Protein AF-A0A2P2M3R4-F1 (afdb_monomer_lite)

Foldseek 3Di:
DDDDDDPPPPDDDDPPDVPDDPDDDDDDDAQAQDDDDQLCVVCVVPDDPVVSVVVVVVSVVSNVVSVPPPDPPPPPPDDPPDDDDDDDPPDPDDD

Radius of gyration: 26.35 Å; chains: 1; bounding box: 56×61×54 Å

Secondary structure (DSSP, 8-state):
-----------SS-----S------------PPPPP--HHHHHTTTS-HHHHHHHHHHHHHHHHHHHT-SS----------S-------------

InterPro domains:
  IPR038898 BRO1 domain-containing protein BROX [PTHR23032] (1-81)

pLDDT: mean 70.45, std 21.09, range [34.0, 97.69]

Sequence (95 aa):
MGCLVSTPNDSGGIRRRPASIGEVAVYVPGFRIPKPVDFSQSLGDHLPKNLVERLSALRTRIVVMAGHEAPTITRTRRKTQHGKKFHEHFLFDLQ

Organism: Rhizophora mucronata (NCBI:txid61149)

Structure (mmCIF, N/CA/C/O backbone):
data_AF-A0A2P2M3R4-F1
#
_entry.id   AF-A0A2P2M3R4-F1
#
loop_
_atom_site.group_PDB
_atom_site.id
_atom_site.type_symbol
_atom_site.label_atom_id
_atom_site.label_alt_id
_atom_site.label_comp_id
_atom_site.label_asym_id
_atom_site.label_entity_id
_atom_site.label_seq_id
_atom_site.pdbx_PDB_ins_code
_atom_site.Cartn_x
_atom_site.Cartn_y
_atom_site.Cartn_z
_atom_site.occupancy
_atom_site.B_iso_or_equiv
_atom_site.auth_seq_id
_atom_site.auth_comp_id
_atom_site.auth_asym_id
_atom_site.auth_atom_id
_atom_site.pdbx_PDB_model_num
ATOM 1 N N . MET A 1 1 ? 1.035 -37.967 -16.480 1.00 66.50 1 MET A N 1
ATOM 2 C CA . MET A 1 1 ? 1.925 -37.244 -15.544 1.00 66.50 1 MET A CA 1
ATOM 3 C C . MET A 1 1 ? 3.294 -37.902 -15.601 1.00 66.50 1 MET A C 1
ATOM 5 O O . MET A 1 1 ? 3.411 -39.054 -15.220 1.00 66.50 1 MET A O 1
ATOM 9 N N . GLY A 1 2 ? 4.273 -37.202 -16.167 1.00 44.00 2 GLY A N 1
ATOM 10 C CA . GLY A 1 2 ? 5.657 -37.636 -16.412 1.00 44.00 2 GLY A CA 1
ATOM 11 C C . GLY A 1 2 ? 6.276 -36.537 -17.279 1.00 44.00 2 GLY A C 1
ATOM 12 O O . GLY A 1 2 ? 5.827 -36.347 -18.399 1.00 44.00 2 GLY A O 1
ATOM 13 N N . CYS A 1 3 ? 6.984 -35.548 -16.735 1.00 57.47 3 CYS A N 1
ATOM 14 C CA . CYS A 1 3 ? 8.290 -35.590 -16.074 1.00 57.47 3 CYS A CA 1
ATOM 15 C C . CYS A 1 3 ? 9.409 -36.046 -17.034 1.00 57.47 3 CYS A C 1
ATOM 17 O O . CYS A 1 3 ? 9.552 -37.232 -17.305 1.00 57.47 3 CYS A O 1
ATOM 19 N N . LEU A 1 4 ? 10.192 -35.047 -17.477 1.00 52.94 4 LEU A N 1
ATOM 20 C CA . LEU A 1 4 ? 11.593 -35.107 -17.928 1.00 52.94 4 LEU A CA 1
ATOM 21 C C . LEU A 1 4 ? 11.910 -35.757 -19.284 1.00 52.94 4 LEU A C 1
ATOM 23 O O . LEU A 1 4 ? 12.589 -36.773 -19.320 1.00 52.94 4 LEU A O 1
ATOM 27 N N . VAL A 1 5 ? 11.604 -35.082 -20.399 1.00 54.72 5 VAL A N 1
ATOM 28 C CA . VAL A 1 5 ? 12.488 -35.137 -21.581 1.00 54.72 5 VAL A CA 1
ATOM 29 C C . VAL A 1 5 ? 12.479 -33.793 -22.305 1.00 54.72 5 VAL A C 1
ATOM 31 O O . VAL A 1 5 ? 11.609 -33.499 -23.117 1.00 54.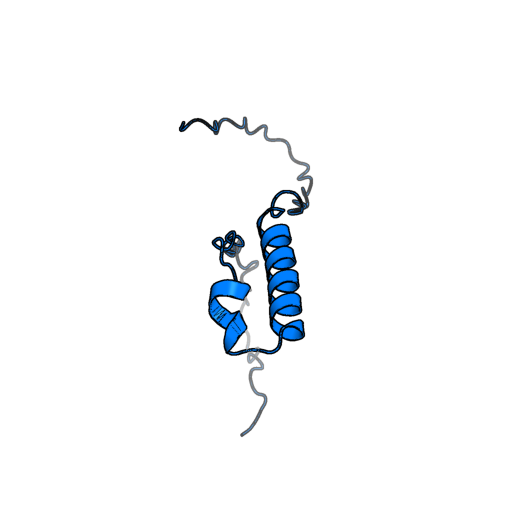72 5 VAL A O 1
ATOM 34 N N . SER A 1 6 ? 13.497 -32.983 -22.051 1.00 56.50 6 SER A N 1
ATOM 35 C CA . SER A 1 6 ? 13.990 -32.051 -23.063 1.00 56.50 6 SER A CA 1
ATOM 36 C C . SER A 1 6 ? 15.510 -32.026 -22.987 1.00 56.50 6 SER A C 1
ATOM 38 O O . SER A 1 6 ? 16.127 -31.005 -22.692 1.00 56.50 6 SER A O 1
ATOM 40 N N . THR A 1 7 ? 16.131 -33.185 -23.195 1.00 56.47 7 THR A N 1
ATOM 41 C CA . THR A 1 7 ? 17.517 -33.215 -23.652 1.00 56.47 7 THR A CA 1
ATOM 42 C C . THR A 1 7 ? 17.491 -32.888 -25.147 1.00 56.47 7 THR A C 1
ATOM 44 O O . THR A 1 7 ? 16.827 -33.587 -25.915 1.00 56.47 7 THR A O 1
ATOM 47 N N . PRO A 1 8 ? 18.144 -31.805 -25.601 1.00 52.06 8 PRO A N 1
ATOM 48 C CA . PRO A 1 8 ? 18.256 -31.547 -27.025 1.00 52.06 8 PRO A CA 1
ATOM 49 C C . PRO A 1 8 ? 19.222 -32.582 -27.596 1.00 52.06 8 PRO A C 1
ATOM 51 O O . PRO A 1 8 ? 20.415 -32.553 -27.286 1.00 52.06 8 PRO A O 1
ATOM 54 N N . ASN A 1 9 ? 18.688 -33.503 -28.398 1.00 47.06 9 ASN A N 1
ATOM 55 C CA . ASN A 1 9 ? 19.456 -34.526 -29.096 1.00 47.06 9 ASN A CA 1
ATOM 56 C C . ASN A 1 9 ? 20.639 -33.853 -29.821 1.00 47.06 9 ASN A C 1
ATOM 58 O O . ASN A 1 9 ? 20.453 -32.961 -30.654 1.00 47.06 9 ASN A O 1
ATOM 62 N N . ASP A 1 10 ? 21.864 -34.188 -29.420 1.00 53.59 10 ASP A N 1
ATOM 63 C CA . ASP A 1 10 ? 23.090 -33.681 -30.034 1.00 53.59 10 ASP A CA 1
ATOM 64 C C . ASP A 1 10 ? 23.496 -34.612 -31.166 1.00 53.59 10 ASP A C 1
ATOM 66 O O . ASP A 1 10 ? 24.389 -35.442 -31.037 1.00 53.59 10 ASP A O 1
ATOM 70 N N . SER A 1 11 ? 22.775 -34.503 -32.278 1.00 50.12 11 SER A N 1
ATOM 71 C CA . SER A 1 11 ? 23.150 -35.134 -33.535 1.00 50.12 11 SER A CA 1
ATOM 72 C C . SER A 1 11 ? 23.780 -34.084 -34.448 1.00 50.12 11 SER A C 1
ATOM 74 O O . SER A 1 11 ? 23.073 -33.305 -35.085 1.00 50.12 11 SER A O 1
ATOM 76 N N . GLY A 1 12 ? 25.115 -34.065 -34.449 1.00 52.72 12 GLY A N 1
ATOM 77 C CA . GLY A 1 12 ? 26.006 -33.648 -35.537 1.00 52.72 12 GLY A CA 1
ATOM 78 C C . GLY A 1 12 ? 25.558 -32.499 -36.445 1.00 52.72 12 GLY A C 1
ATOM 79 O O . GLY A 1 12 ? 24.853 -32.699 -37.427 1.00 52.72 12 GLY A O 1
ATOM 80 N N . GLY A 1 13 ? 26.093 -31.308 -36.190 1.00 54.28 13 GLY A N 1
ATOM 81 C CA . GLY A 1 13 ? 26.050 -30.164 -37.098 1.00 54.28 13 GLY A CA 1
ATOM 82 C C . GLY A 1 13 ? 26.607 -28.934 -36.396 1.00 54.28 13 GLY A C 1
ATOM 83 O O . GLY A 1 13 ? 26.442 -28.809 -35.187 1.00 54.28 13 GLY A O 1
ATOM 84 N N . ILE A 1 14 ? 27.301 -28.050 -37.121 1.00 54.41 14 ILE A N 1
ATOM 85 C CA . ILE A 1 14 ? 27.911 -26.811 -36.605 1.00 54.41 14 ILE A CA 1
ATOM 86 C C . ILE A 1 14 ? 26.857 -26.014 -35.821 1.00 54.41 14 ILE A C 1
ATOM 88 O O . ILE A 1 14 ? 26.058 -25.262 -36.380 1.00 54.41 14 ILE A O 1
ATOM 92 N N . ARG A 1 15 ? 26.831 -26.218 -34.499 1.00 56.41 15 ARG A N 1
ATOM 93 C CA . ARG A 1 15 ? 25.903 -25.574 -33.575 1.00 56.41 15 ARG A CA 1
ATOM 94 C C . ARG A 1 15 ? 26.316 -24.116 -33.455 1.00 56.41 15 ARG A C 1
ATOM 96 O O . ARG A 1 15 ? 27.080 -23.742 -32.568 1.00 56.41 15 ARG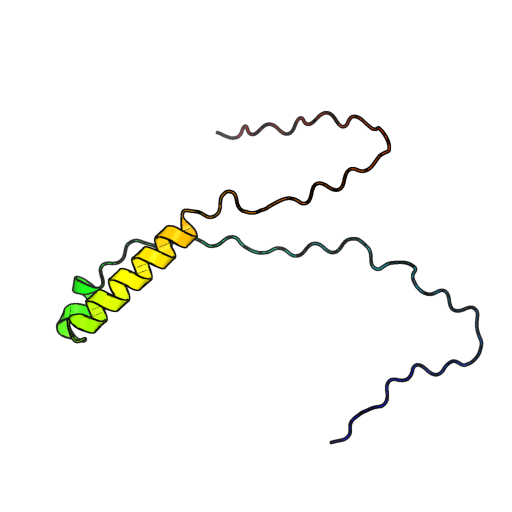 A O 1
ATOM 103 N N . ARG A 1 16 ? 25.780 -23.271 -34.337 1.00 64.69 16 ARG A N 1
ATOM 104 C CA . ARG A 1 16 ? 25.691 -21.832 -34.088 1.00 64.69 16 ARG A CA 1
ATOM 105 C C . ARG A 1 16 ? 24.758 -21.627 -32.898 1.00 64.69 16 ARG A C 1
ATOM 107 O O . ARG A 1 16 ? 23.562 -21.414 -33.066 1.00 64.69 16 ARG A O 1
ATOM 114 N N . ARG A 1 17 ? 25.296 -21.732 -31.679 1.00 64.81 17 ARG A N 1
ATOM 115 C CA . ARG A 1 17 ? 24.628 -21.166 -30.506 1.00 64.81 17 ARG A CA 1
ATOM 116 C C . ARG A 1 17 ? 24.464 -19.665 -30.768 1.00 64.81 17 ARG A C 1
ATOM 118 O O . ARG A 1 17 ? 25.464 -19.026 -31.102 1.00 64.81 17 ARG A O 1
ATOM 125 N N . PRO A 1 18 ? 23.263 -19.082 -30.629 1.00 63.09 18 PRO A N 1
ATOM 126 C CA . PRO A 1 18 ? 23.140 -17.633 -30.555 1.00 63.09 18 PRO A CA 1
ATOM 127 C C . PRO A 1 18 ? 23.992 -17.158 -29.372 1.00 63.09 18 PRO A C 1
ATOM 129 O O . PRO A 1 18 ? 23.778 -17.590 -28.241 1.00 63.09 18 PRO A O 1
ATOM 132 N N . ALA A 1 19 ? 25.018 -16.350 -29.644 1.00 67.62 19 ALA A N 1
ATOM 133 C CA . ALA A 1 19 ? 26.039 -15.973 -28.664 1.00 67.62 19 ALA A CA 1
ATOM 134 C C . ALA A 1 19 ? 25.525 -15.021 -27.565 1.00 67.62 19 ALA A C 1
ATOM 136 O O . ALA A 1 19 ? 26.217 -14.795 -26.577 1.00 67.62 19 ALA A O 1
ATOM 137 N N . SER A 1 20 ? 24.313 -14.488 -27.703 1.00 72.44 20 SER A N 1
ATOM 138 C CA . SER A 1 20 ? 23.634 -13.701 -26.678 1.00 72.44 20 SER A CA 1
ATOM 139 C C . SER A 1 20 ? 22.155 -13.546 -27.032 1.00 72.44 20 SER A C 1
ATOM 141 O O . SER A 1 20 ? 21.790 -13.409 -28.200 1.00 72.44 20 SER A O 1
ATOM 143 N N . ILE A 1 21 ? 21.294 -13.557 -26.018 1.00 72.75 21 ILE A N 1
ATOM 144 C CA . ILE A 1 21 ? 19.986 -12.905 -26.109 1.00 72.75 21 ILE A CA 1
ATOM 145 C C . ILE A 1 21 ? 20.310 -11.420 -25.918 1.00 72.75 21 ILE A C 1
ATOM 147 O O . ILE A 1 21 ? 21.028 -11.088 -24.974 1.00 72.75 21 ILE A O 1
ATOM 151 N N . GLY A 1 22 ? 19.905 -10.557 -26.852 1.00 81.06 22 GLY A N 1
ATOM 152 C CA . GLY A 1 22 ? 20.179 -9.115 -26.786 1.00 81.06 22 GLY A CA 1
ATOM 153 C C . GLY A 1 22 ? 19.683 -8.466 -25.486 1.00 81.06 22 GLY A C 1
ATOM 154 O O . GLY A 1 22 ? 19.081 -9.122 -24.638 1.00 81.06 22 GLY A O 1
ATOM 155 N N . GLU A 1 23 ? 19.939 -7.170 -25.305 1.00 82.31 23 GLU A N 1
ATOM 156 C CA . GLU A 1 23 ? 19.505 -6.451 -24.101 1.00 82.31 23 GLU A CA 1
ATOM 157 C C . GLU A 1 23 ? 17.990 -6.591 -23.879 1.00 82.31 23 GLU A C 1
ATOM 159 O O . GLU A 1 23 ? 17.182 -6.269 -24.749 1.00 82.31 23 GLU A O 1
ATOM 164 N N . VAL A 1 24 ? 17.611 -7.089 -22.699 1.00 84.75 24 VAL A N 1
ATOM 165 C CA . VAL A 1 24 ? 16.215 -7.231 -22.278 1.00 84.75 24 VAL A CA 1
ATOM 166 C C . VAL A 1 24 ? 15.921 -6.134 -21.265 1.00 84.75 24 VAL A C 1
ATOM 168 O O . VAL A 1 24 ? 16.485 -6.126 -20.171 1.00 84.75 24 VAL A O 1
ATOM 171 N N . ALA A 1 25 ? 15.029 -5.215 -21.621 1.00 83.81 25 ALA A N 1
ATOM 172 C CA . ALA A 1 25 ? 14.481 -4.240 -20.690 1.00 83.81 25 ALA A CA 1
ATOM 173 C C . ALA A 1 25 ? 13.105 -4.712 -20.209 1.00 83.81 25 ALA A C 1
ATOM 175 O O . ALA A 1 25 ? 12.264 -5.120 -21.008 1.00 83.81 25 ALA A O 1
ATOM 176 N N . VAL A 1 26 ? 12.872 -4.637 -18.899 1.00 85.12 26 VAL A N 1
ATOM 177 C CA . VAL A 1 26 ? 11.560 -4.889 -18.297 1.00 85.12 26 VAL A CA 1
ATOM 178 C C . VAL A 1 26 ? 11.014 -3.557 -17.814 1.00 85.12 26 VAL A C 1
ATOM 180 O O . VAL A 1 26 ? 11.654 -2.868 -17.020 1.00 85.12 26 VAL A O 1
ATOM 183 N N . TYR A 1 27 ? 9.832 -3.188 -18.299 1.00 85.12 27 TYR A N 1
ATOM 184 C CA . TYR A 1 27 ? 9.109 -2.052 -17.752 1.00 85.12 27 TYR A CA 1
ATOM 185 C C . TYR A 1 27 ? 8.509 -2.453 -16.407 1.00 85.12 27 TYR A C 1
ATOM 187 O O . TYR A 1 27 ? 7.634 -3.317 -16.344 1.00 85.12 27 TYR A O 1
ATOM 195 N N . VAL A 1 28 ? 8.986 -1.820 -15.339 1.00 81.19 28 VAL A N 1
ATOM 196 C CA . VAL A 1 28 ? 8.368 -1.898 -14.017 1.00 81.19 28 VAL A CA 1
ATOM 197 C C . VAL A 1 28 ? 7.634 -0.577 -13.801 1.00 81.19 28 VAL A C 1
ATOM 199 O O . VAL A 1 28 ? 8.289 0.455 -13.644 1.00 81.19 28 VAL A O 1
ATOM 202 N N . PRO A 1 29 ? 6.290 -0.565 -13.845 1.00 78.81 29 PRO A N 1
ATOM 203 C CA . PRO A 1 29 ? 5.533 0.625 -13.498 1.00 78.81 29 PRO A CA 1
ATOM 204 C C . PRO A 1 29 ? 5.883 1.055 -12.070 1.00 78.81 29 PRO A C 1
ATOM 206 O O . PRO A 1 29 ? 5.906 0.224 -11.163 1.00 78.81 29 PRO A O 1
ATOM 209 N N . GLY A 1 30 ? 6.135 2.348 -11.872 1.00 78.44 30 GLY A N 1
ATOM 210 C CA . GLY A 1 30 ? 6.413 2.895 -10.545 1.00 78.44 30 GLY A CA 1
ATOM 211 C C . GLY A 1 30 ? 5.227 2.740 -9.590 1.00 78.44 30 GLY A C 1
ATOM 212 O O . GLY A 1 30 ? 4.065 2.654 -10.010 1.00 78.44 30 GLY A O 1
ATOM 213 N N . PHE A 1 31 ? 5.516 2.726 -8.290 1.00 80.62 31 PHE A N 1
ATOM 214 C CA . PHE A 1 31 ? 4.485 2.618 -7.267 1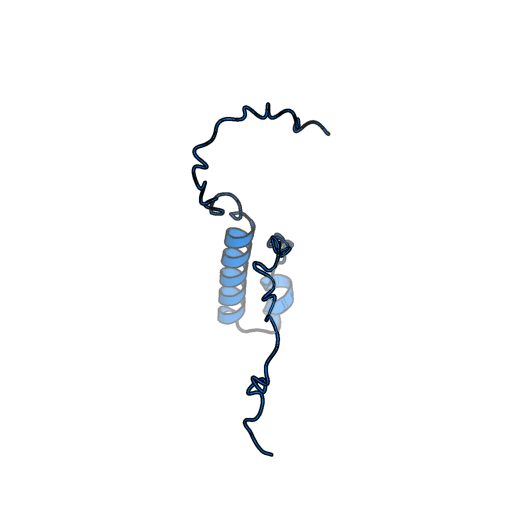.00 80.62 31 PHE A CA 1
ATOM 215 C C . PHE A 1 31 ? 3.704 3.939 -7.157 1.00 80.62 31 PHE A C 1
ATOM 217 O O . PHE A 1 31 ? 4.249 4.983 -6.809 1.00 80.62 31 PHE A O 1
ATOM 224 N N . ARG A 1 32 ? 2.410 3.922 -7.501 1.00 85.44 32 ARG A N 1
ATOM 225 C CA . ARG A 1 32 ? 1.563 5.128 -7.477 1.00 85.44 32 ARG A CA 1
ATOM 226 C C . ARG A 1 32 ? 1.218 5.513 -6.040 1.00 85.44 32 ARG A C 1
ATOM 228 O O . ARG A 1 32 ? 0.853 4.651 -5.244 1.00 85.44 32 ARG A O 1
ATOM 235 N N . ILE A 1 33 ? 1.230 6.811 -5.740 1.00 89.25 33 ILE A N 1
ATOM 236 C CA . ILE A 1 33 ? 0.801 7.331 -4.436 1.00 89.25 33 ILE A CA 1
ATOM 237 C C . ILE A 1 33 ? -0.708 7.077 -4.252 1.00 89.25 33 ILE A C 1
ATOM 239 O O . ILE A 1 33 ? -1.508 7.548 -5.069 1.00 89.25 33 ILE A O 1
ATOM 243 N N . PRO A 1 34 ? -1.129 6.339 -3.203 1.00 90.06 34 PRO A N 1
ATOM 244 C CA . PRO A 1 34 ? -2.542 6.090 -2.940 1.00 90.06 34 PRO A CA 1
ATOM 245 C C . PRO A 1 34 ? -3.311 7.377 -2.630 1.00 90.06 34 PRO A C 1
ATOM 247 O O . PRO A 1 34 ? -2.806 8.273 -1.951 1.00 90.06 34 PRO A O 1
ATOM 250 N N . LYS A 1 35 ? -4.576 7.440 -3.058 1.00 91.69 35 LYS A N 1
ATOM 251 C CA . LYS A 1 35 ? -5.463 8.571 -2.755 1.00 91.69 35 LYS A CA 1
ATOM 252 C C . LYS A 1 35 ? -5.708 8.726 -1.243 1.00 91.69 35 LYS A C 1
ATOM 254 O O . LYS A 1 35 ? -5.664 7.737 -0.499 1.00 91.69 35 LYS A O 1
ATOM 259 N N . PRO A 1 36 ? -5.990 9.956 -0.774 1.00 89.25 36 PRO A N 1
ATOM 260 C CA . PRO A 1 36 ? -6.456 10.183 0.585 1.00 89.25 36 PRO A CA 1
ATOM 261 C C . PRO A 1 36 ? -7.777 9.454 0.846 1.00 89.25 36 PRO A C 1
ATOM 263 O O . PRO A 1 36 ? -8.731 9.618 0.093 1.00 89.25 36 PRO A O 1
ATOM 266 N N . VAL A 1 37 ? -7.804 8.635 1.900 1.00 92.19 37 VAL A N 1
ATOM 267 C CA . VAL A 1 37 ? -8.987 7.909 2.385 1.00 92.19 37 VAL A CA 1
ATOM 268 C C . VAL A 1 37 ? -8.962 7.920 3.909 1.00 92.19 37 VAL A C 1
ATOM 270 O O . VAL A 1 37 ? -7.924 7.616 4.510 1.00 92.19 37 VAL A O 1
ATOM 273 N N . ASP A 1 38 ? -10.098 8.255 4.515 1.00 92.75 38 ASP A N 1
ATOM 274 C CA . ASP A 1 38 ? -10.317 8.150 5.953 1.00 92.75 38 ASP A CA 1
ATOM 275 C C . ASP A 1 38 ? -11.096 6.866 6.276 1.00 92.75 38 ASP A C 1
ATOM 277 O O . ASP A 1 38 ? -12.275 6.708 5.939 1.00 92.75 38 ASP A O 1
ATOM 281 N N . PHE A 1 39 ? -10.418 5.913 6.916 1.00 93.38 39 PHE A N 1
ATOM 282 C CA . PHE A 1 39 ? -11.028 4.643 7.303 1.00 93.38 39 PHE A CA 1
ATOM 283 C C . PHE A 1 39 ? -11.951 4.766 8.508 1.00 93.38 39 PHE A C 1
ATOM 285 O O . PHE A 1 39 ? -12.816 3.911 8.670 1.00 93.38 39 PHE A O 1
ATOM 292 N N . SER A 1 40 ? -11.812 5.808 9.327 1.00 92.62 40 SER A N 1
ATOM 293 C CA . SER A 1 40 ? -12.735 6.028 10.439 1.00 92.62 40 SER A CA 1
ATOM 294 C C . SER A 1 40 ? -14.133 6.358 9.918 1.00 92.62 40 SER A C 1
ATOM 296 O O . SER A 1 40 ? -15.102 5.747 10.353 1.00 92.62 40 SER A O 1
ATOM 298 N N . GLN A 1 41 ? -14.223 7.207 8.891 1.00 94.00 41 GLN A N 1
ATOM 299 C CA . GLN A 1 41 ? -15.483 7.534 8.227 1.00 94.00 41 GLN A CA 1
ATOM 300 C C . GLN A 1 41 ? -16.064 6.340 7.455 1.00 94.00 41 GLN A C 1
ATOM 302 O O . GLN A 1 41 ? -17.271 6.132 7.447 1.00 94.00 41 GLN A O 1
ATOM 307 N N . SER A 1 42 ? -15.207 5.565 6.786 1.00 92.56 42 SER A N 1
ATOM 308 C CA . SER A 1 42 ? -15.655 4.508 5.868 1.00 92.56 42 SER A CA 1
ATOM 309 C C . SER A 1 42 ? -15.980 3.181 6.569 1.00 92.56 42 SER A C 1
ATOM 311 O O . SER A 1 42 ? -16.779 2.398 6.066 1.00 92.56 42 SER A O 1
ATOM 313 N N . LEU A 1 43 ? -15.302 2.882 7.682 1.00 94.31 43 LEU A N 1
ATOM 314 C CA . LEU A 1 43 ? -15.311 1.564 8.331 1.00 94.31 43 LEU A CA 1
ATOM 315 C C . LEU A 1 43 ? -15.543 1.627 9.849 1.00 94.31 43 LEU A C 1
ATOM 317 O O . LEU A 1 43 ? -15.615 0.572 10.480 1.00 94.31 43 LEU A O 1
ATOM 321 N N . GLY A 1 44 ? -15.647 2.821 10.443 1.00 90.88 44 GLY A N 1
ATOM 322 C CA . GLY A 1 44 ? -15.713 3.012 11.897 1.00 90.88 44 GLY A CA 1
ATOM 323 C C . GLY A 1 44 ? -16.883 2.308 12.583 1.00 90.88 44 GLY A C 1
ATOM 324 O O . GLY A 1 44 ? -16.715 1.820 13.698 1.00 90.88 44 GLY A O 1
ATOM 325 N N . ASP A 1 45 ? -18.020 2.186 11.897 1.00 94.12 45 ASP A N 1
ATOM 326 C CA . ASP A 1 45 ? -19.229 1.546 12.436 1.00 94.12 45 ASP A CA 1
ATOM 327 C C . ASP A 1 45 ? -19.294 0.038 12.149 1.00 94.12 45 ASP A C 1
ATOM 329 O O . ASP A 1 45 ? -20.108 -0.685 12.723 1.00 94.12 45 ASP A O 1
ATOM 333 N N . HIS A 1 46 ? -18.435 -0.457 11.254 1.00 95.50 46 HIS A N 1
ATOM 334 C CA . HIS A 1 46 ? -18.453 -1.846 10.788 1.00 95.50 46 HIS A CA 1
ATOM 335 C C . HIS A 1 46 ? -17.318 -2.688 11.367 1.00 95.50 46 HIS A C 1
ATOM 337 O O . HIS A 1 46 ? -17.407 -3.915 11.378 1.00 95.50 46 HIS A O 1
ATOM 343 N N . LEU A 1 47 ? -16.242 -2.047 11.826 1.00 95.50 47 LEU A N 1
ATOM 344 C CA . LEU A 1 47 ? -15.043 -2.712 12.317 1.00 95.50 47 LEU A CA 1
ATOM 345 C C . LEU A 1 47 ? -14.684 -2.230 13.725 1.00 95.50 47 LEU A C 1
ATOM 347 O O . LEU A 1 47 ? -14.897 -1.067 14.067 1.00 95.50 47 LEU A O 1
ATOM 351 N N . PRO A 1 48 ? -14.072 -3.095 14.550 1.00 96.81 48 PRO A N 1
ATOM 352 C CA . PRO A 1 48 ? -13.573 -2.673 15.846 1.00 96.81 48 PRO A CA 1
ATOM 353 C C . PRO A 1 48 ? -12.484 -1.604 15.677 1.00 96.81 48 PRO A C 1
ATOM 355 O O . PRO A 1 48 ? -11.652 -1.665 14.767 1.00 96.81 48 PRO A O 1
ATOM 358 N N . LYS A 1 49 ? -12.461 -0.637 16.601 1.00 95.62 49 LYS A N 1
ATOM 359 C CA . LYS A 1 49 ? -11.562 0.532 16.559 1.00 95.62 49 LYS A CA 1
ATOM 360 C C . LYS A 1 49 ? -10.089 0.153 16.375 1.00 95.62 49 LYS A C 1
ATOM 362 O O . LYS A 1 49 ? -9.393 0.749 15.560 1.00 95.62 49 LYS A O 1
ATOM 367 N N . ASN A 1 50 ? -9.641 -0.904 17.055 1.00 97.06 50 ASN A N 1
ATOM 368 C CA . ASN A 1 50 ? -8.263 -1.397 16.969 1.00 97.06 50 ASN A CA 1
ATOM 369 C C . ASN A 1 50 ? -7.855 -1.825 15.544 1.00 97.06 50 ASN A C 1
ATOM 371 O O . ASN A 1 50 ? -6.690 -1.704 15.168 1.00 97.06 50 ASN A O 1
ATOM 375 N N . LEU A 1 51 ? -8.793 -2.335 14.745 1.00 97.31 51 LEU A N 1
ATOM 376 C CA . LEU A 1 51 ? -8.550 -2.763 13.376 1.00 97.31 51 LEU A CA 1
ATOM 377 C C . LEU A 1 51 ? -8.508 -1.551 12.448 1.00 97.31 51 LEU A C 1
ATOM 379 O O . LEU A 1 51 ? -7.606 -1.462 11.620 1.00 97.31 51 LEU A O 1
ATOM 383 N N . VAL A 1 52 ? -9.418 -0.592 12.636 1.00 97.38 52 VAL A N 1
ATOM 384 C CA . VAL A 1 52 ? -9.426 0.681 11.895 1.00 97.38 52 VAL A CA 1
ATOM 385 C C . VAL A 1 52 ? -8.127 1.460 12.123 1.00 97.38 52 VAL A C 1
ATOM 387 O O . VAL A 1 52 ? -7.534 1.968 11.170 1.00 97.38 52 VAL A O 1
ATOM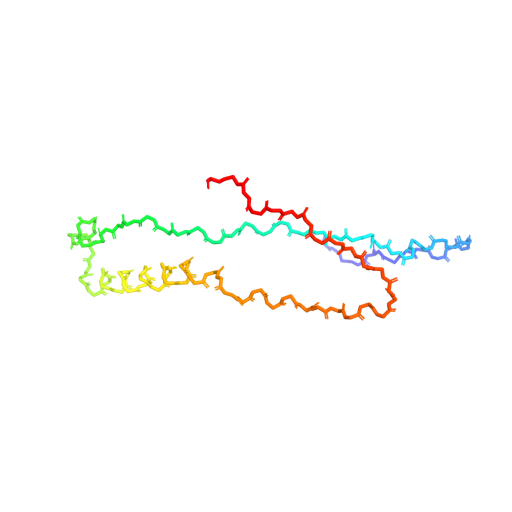 390 N N . GLU A 1 53 ? -7.620 1.487 13.356 1.00 96.88 53 GLU A N 1
ATOM 391 C CA . GLU A 1 53 ? -6.324 2.087 13.695 1.00 96.88 53 GLU A CA 1
ATOM 392 C C . GLU A 1 53 ? -5.160 1.368 13.001 1.00 96.88 53 GLU A C 1
ATOM 394 O O . GLU A 1 53 ? -4.305 2.008 12.386 1.00 96.88 53 GLU A O 1
ATOM 399 N N . ARG A 1 54 ? -5.139 0.029 13.035 1.00 97.69 54 ARG A N 1
ATOM 400 C CA . ARG A 1 54 ? -4.101 -0.772 12.364 1.00 97.69 54 ARG A CA 1
ATOM 401 C C . ARG A 1 54 ? -4.118 -0.586 10.848 1.00 97.69 54 ARG A C 1
ATOM 403 O O . ARG A 1 54 ? -3.052 -0.467 10.246 1.00 97.69 54 ARG A O 1
ATOM 410 N N . LEU A 1 55 ? -5.301 -0.530 10.236 1.00 96.75 55 LEU A N 1
ATOM 411 C CA . LEU A 1 55 ? -5.468 -0.264 8.805 1.00 96.75 55 LEU A CA 1
ATOM 412 C C . LEU A 1 55 ? -5.002 1.148 8.443 1.00 96.75 55 LEU A C 1
ATOM 414 O O . LEU A 1 55 ? -4.282 1.326 7.460 1.00 96.75 55 LEU A O 1
ATOM 418 N N . SER A 1 56 ? -5.336 2.137 9.270 1.00 95.81 56 SER A N 1
ATOM 419 C CA . SER A 1 56 ? -4.863 3.516 9.112 1.00 95.81 56 SER A CA 1
ATOM 420 C C . SER A 1 56 ? 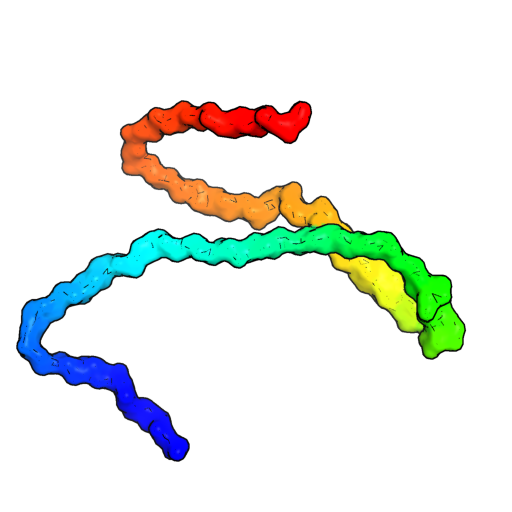-3.338 3.594 9.183 1.00 95.81 56 SER A C 1
ATOM 422 O O . SER A 1 56 ? -2.705 4.158 8.291 1.00 95.81 56 SER A O 1
ATOM 424 N N . ALA A 1 57 ? -2.728 2.942 10.176 1.00 96.25 57 ALA A N 1
ATOM 425 C CA . ALA A 1 57 ? -1.277 2.873 10.309 1.00 96.25 57 ALA A CA 1
ATOM 426 C C . ALA A 1 57 ? -0.612 2.176 9.109 1.00 96.25 57 ALA A C 1
ATOM 428 O O . ALA A 1 57 ? 0.421 2.639 8.618 1.00 96.25 57 ALA A O 1
ATOM 429 N N . LEU A 1 58 ? -1.202 1.085 8.610 1.00 95.69 58 LEU A N 1
ATOM 430 C CA . LEU A 1 58 ? -0.717 0.382 7.423 1.00 95.69 58 LEU A CA 1
ATOM 431 C C . LEU A 1 58 ? -0.767 1.278 6.180 1.00 95.69 58 LEU A C 1
ATOM 433 O O . LEU A 1 58 ? 0.222 1.366 5.454 1.00 95.69 58 LEU A O 1
ATOM 437 N N . ARG A 1 59 ? -1.877 1.992 5.960 1.00 93.38 59 ARG A N 1
ATOM 438 C CA . ARG A 1 59 ? -2.004 2.949 4.853 1.00 93.38 59 ARG A CA 1
ATOM 439 C C . ARG A 1 59 ? -0.928 4.020 4.922 1.00 93.38 59 ARG A C 1
ATOM 441 O O . ARG A 1 59 ? -0.299 4.285 3.903 1.00 93.38 59 ARG A O 1
ATOM 448 N N . THR A 1 60 ? -0.688 4.610 6.092 1.00 94.25 60 THR A N 1
ATOM 449 C CA . THR A 1 60 ? 0.362 5.624 6.252 1.00 94.25 60 THR A CA 1
ATOM 450 C C . THR A 1 60 ? 1.721 5.085 5.811 1.00 94.25 60 THR A C 1
ATOM 452 O O . THR A 1 60 ? 2.427 5.759 5.068 1.00 94.25 60 THR A O 1
ATOM 455 N N . ARG A 1 61 ? 2.063 3.841 6.169 1.00 93.00 61 ARG A N 1
ATOM 456 C CA . ARG A 1 61 ? 3.316 3.204 5.723 1.00 93.00 61 ARG A CA 1
ATOM 457 C C . ARG A 1 61 ? 3.377 3.047 4.205 1.00 93.00 61 ARG A C 1
ATOM 459 O O . ARG A 1 61 ? 4.402 3.361 3.616 1.00 93.00 61 ARG A O 1
ATOM 466 N N . ILE A 1 62 ? 2.285 2.619 3.572 1.00 91.62 62 ILE A N 1
ATOM 467 C CA . ILE A 1 62 ? 2.212 2.483 2.109 1.00 91.62 62 ILE A CA 1
ATOM 468 C C . ILE A 1 62 ? 2.363 3.847 1.425 1.00 91.62 62 ILE A C 1
ATOM 470 O O . ILE A 1 62 ? 3.084 3.952 0.441 1.00 91.62 62 ILE A O 1
ATOM 474 N N . VAL A 1 63 ? 1.720 4.898 1.944 1.00 91.31 63 VAL A N 1
ATOM 475 C CA . VAL A 1 63 ? 1.844 6.261 1.399 1.00 91.31 63 VAL A CA 1
ATOM 476 C C . VAL A 1 63 ? 3.276 6.773 1.535 1.00 91.31 63 VAL A C 1
ATOM 478 O O . VAL A 1 63 ? 3.798 7.346 0.586 1.00 91.31 63 VAL A O 1
ATOM 481 N N . VAL A 1 64 ? 3.931 6.529 2.673 1.00 89.62 64 VAL A N 1
ATOM 482 C CA . VAL A 1 64 ? 5.346 6.877 2.874 1.00 89.62 64 VAL A CA 1
ATOM 483 C C . VAL A 1 64 ? 6.240 6.117 1.894 1.00 89.62 64 VAL A C 1
ATOM 485 O O . VAL A 1 64 ? 7.084 6.733 1.251 1.00 89.62 64 VAL A O 1
ATOM 488 N N . MET A 1 65 ? 6.026 4.808 1.724 1.00 86.12 65 MET A N 1
ATOM 489 C CA . MET A 1 65 ? 6.757 4.011 0.735 1.00 86.12 65 MET A CA 1
ATOM 490 C C . MET A 1 65 ? 6.544 4.541 -0.688 1.00 86.12 65 MET A C 1
ATOM 492 O O . MET A 1 65 ? 7.509 4.700 -1.424 1.00 86.12 65 MET A O 1
ATOM 496 N N . ALA A 1 66 ? 5.307 4.885 -1.051 1.00 86.06 66 ALA A N 1
ATOM 497 C CA . ALA A 1 66 ? 4.978 5.440 -2.361 1.00 86.06 66 ALA A CA 1
ATOM 498 C C . ALA A 1 66 ? 5.548 6.842 -2.598 1.00 86.06 66 ALA A C 1
ATOM 500 O O . ALA A 1 66 ? 5.882 7.189 -3.725 1.00 86.06 66 ALA A O 1
ATOM 501 N N . GLY A 1 67 ? 5.644 7.658 -1.547 1.00 80.56 67 GLY A N 1
ATOM 502 C CA . GLY A 1 67 ? 6.203 9.006 -1.615 1.00 80.56 67 GLY A CA 1
ATOM 503 C C . GLY A 1 67 ? 7.734 9.042 -1.660 1.00 80.56 67 GLY A C 1
ATOM 504 O O . GLY A 1 67 ? 8.293 10.057 -2.059 1.00 80.56 67 GLY A O 1
ATOM 505 N N . HIS A 1 68 ? 8.414 7.957 -1.271 1.00 69.88 68 HIS A N 1
ATOM 506 C CA . HIS A 1 68 ? 9.877 7.883 -1.162 1.00 69.88 68 HIS A CA 1
ATOM 507 C C . HIS A 1 68 ? 10.550 7.094 -2.313 1.00 69.88 68 HIS A C 1
ATOM 509 O O . HIS A 1 68 ? 11.735 6.771 -2.242 1.00 69.88 68 HIS A O 1
ATOM 515 N N . GLU A 1 69 ? 9.843 6.805 -3.410 1.00 60.25 69 GLU A N 1
ATOM 516 C CA . GLU A 1 69 ? 10.368 6.144 -4.630 1.00 60.25 69 GLU A CA 1
ATOM 517 C C . GLU A 1 69 ? 11.354 7.021 -5.453 1.00 60.25 69 GLU A C 1
ATOM 519 O O . GLU A 1 69 ? 11.372 7.005 -6.681 1.00 60.25 69 GLU A O 1
ATOM 524 N N . ALA A 1 70 ? 12.214 7.798 -4.794 1.00 55.59 70 ALA A N 1
ATOM 525 C CA . ALA A 1 70 ? 13.315 8.538 -5.408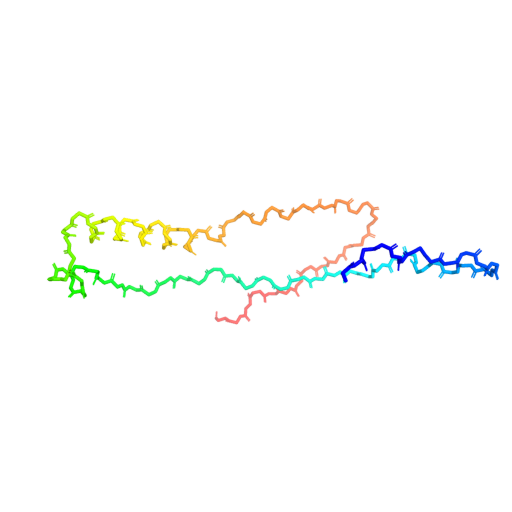 1.00 55.59 70 ALA A CA 1
ATOM 526 C C . ALA A 1 70 ? 14.420 8.751 -4.358 1.00 55.59 70 ALA A C 1
ATOM 528 O O . ALA A 1 70 ? 14.479 9.829 -3.767 1.00 55.59 70 ALA A O 1
ATOM 529 N N . PRO A 1 71 ? 15.254 7.737 -4.021 1.00 50.28 71 PRO A N 1
ATOM 530 C CA . PRO A 1 71 ? 16.540 7.609 -4.722 1.00 50.28 71 PRO A CA 1
ATOM 531 C C . PRO A 1 71 ? 17.216 6.213 -4.614 1.00 50.28 71 PRO A C 1
ATOM 533 O O . PRO A 1 71 ? 18.439 6.128 -4.557 1.00 50.28 71 PRO A O 1
ATOM 536 N N . THR A 1 72 ? 16.481 5.100 -4.542 1.00 50.97 72 THR A N 1
ATOM 537 C CA . THR A 1 72 ? 17.085 3.750 -4.386 1.00 50.97 72 THR A CA 1
ATOM 538 C C . THR A 1 72 ? 17.138 2.927 -5.670 1.00 50.97 72 THR A C 1
ATOM 540 O O . THR A 1 72 ? 17.358 1.720 -5.629 1.00 50.97 72 THR A O 1
ATOM 543 N N . ILE A 1 73 ? 17.057 3.570 -6.836 1.00 55.44 73 ILE A N 1
ATOM 544 C CA . ILE A 1 73 ? 17.641 2.992 -8.049 1.00 55.44 73 ILE A CA 1
ATOM 545 C C . ILE A 1 73 ? 19.136 3.302 -7.991 1.00 55.44 73 ILE A C 1
ATOM 547 O O . ILE A 1 73 ? 19.629 4.260 -8.588 1.00 55.44 73 ILE A O 1
ATOM 551 N N . THR A 1 74 ? 19.885 2.490 -7.246 1.00 49.81 74 THR A N 1
ATOM 552 C CA . THR A 1 74 ? 21.332 2.402 -7.418 1.00 49.81 74 THR A CA 1
ATOM 553 C C . THR A 1 74 ? 21.584 1.869 -8.827 1.00 49.81 74 THR A C 1
ATOM 555 O O . THR A 1 74 ? 21.711 0.671 -9.060 1.00 49.81 74 THR A O 1
ATOM 558 N N . ARG A 1 75 ? 21.642 2.776 -9.814 1.00 52.53 75 ARG A N 1
ATOM 559 C CA . ARG A 1 75 ? 22.243 2.485 -11.117 1.00 52.53 75 ARG A CA 1
ATOM 560 C C . ARG A 1 75 ? 23.640 1.958 -10.815 1.00 52.53 75 ARG A C 1
ATOM 562 O O . ARG A 1 75 ? 24.535 2.733 -10.482 1.00 52.53 75 ARG A O 1
ATOM 569 N N . THR A 1 76 ? 23.859 0.651 -10.926 1.00 49.28 76 THR A N 1
ATOM 570 C CA . THR A 1 76 ? 25.212 0.104 -11.002 1.00 49.28 76 THR A CA 1
ATOM 571 C C . THR A 1 76 ? 25.823 0.627 -12.297 1.00 49.28 76 THR A C 1
ATOM 573 O O . THR A 1 76 ? 25.681 0.025 -13.360 1.00 49.28 76 THR A O 1
ATOM 576 N N . ARG A 1 77 ? 26.454 1.803 -12.219 1.00 47.59 77 ARG A N 1
ATOM 577 C CA . ARG A 1 77 ? 27.232 2.424 -13.287 1.00 47.59 77 ARG A CA 1
ATOM 578 C C . ARG A 1 77 ? 28.435 1.524 -13.548 1.00 47.59 77 ARG A C 1
ATOM 580 O O . ARG A 1 77 ? 29.491 1.688 -12.940 1.00 47.59 77 ARG A O 1
ATOM 587 N N . ARG A 1 78 ? 28.278 0.542 -14.437 1.00 57.69 78 ARG A N 1
ATOM 588 C CA . ARG A 1 78 ? 29.419 -0.193 -14.984 1.00 57.69 78 ARG A CA 1
ATOM 589 C C . ARG A 1 78 ? 30.267 0.819 -15.751 1.00 57.69 78 ARG A C 1
ATOM 591 O O . ARG A 1 78 ? 29.799 1.429 -16.709 1.00 57.69 78 ARG A O 1
ATOM 598 N N . LYS A 1 79 ? 31.499 1.044 -15.291 1.00 46.75 79 LYS A N 1
ATOM 599 C CA . LYS A 1 79 ? 32.494 1.828 -16.024 1.00 46.75 79 LYS A CA 1
ATOM 600 C C . LYS A 1 79 ? 32.862 1.041 -17.281 1.00 46.75 79 LYS A C 1
ATOM 602 O O . LYS A 1 79 ? 33.663 0.116 -17.209 1.00 46.75 79 LYS A O 1
ATOM 607 N N . THR A 1 80 ? 32.298 1.397 -18.428 1.00 49.09 80 THR A N 1
ATOM 608 C CA . THR A 1 80 ? 32.886 1.013 -19.711 1.00 49.09 80 THR A CA 1
ATOM 609 C C . THR A 1 80 ? 34.129 1.877 -19.906 1.00 49.09 80 THR A C 1
ATOM 611 O O . THR A 1 80 ? 34.038 3.051 -20.268 1.00 49.09 80 THR A O 1
ATOM 614 N N . GLN A 1 81 ? 35.309 1.326 -19.610 1.00 57.25 81 GLN A N 1
ATOM 615 C CA . GLN A 1 81 ? 36.551 1.841 -20.182 1.00 57.25 81 GLN A CA 1
ATOM 616 C C . GLN A 1 81 ? 36.468 1.624 -21.692 1.00 57.25 81 GLN A C 1
ATOM 618 O O . GLN A 1 81 ? 36.747 0.532 -22.165 1.00 57.25 81 GLN A O 1
ATOM 623 N N . HIS A 1 82 ? 36.003 2.637 -22.415 1.00 41.16 82 HIS A N 1
ATOM 624 C CA . HIS A 1 82 ? 36.413 3.009 -23.768 1.00 41.16 82 HIS A CA 1
ATOM 625 C C . HIS A 1 82 ? 35.708 4.329 -24.083 1.00 41.16 82 HIS A C 1
ATOM 627 O O . HIS A 1 82 ? 34.484 4.433 -24.026 1.00 41.16 82 HIS A O 1
ATOM 633 N N . GLY A 1 83 ? 36.505 5.372 -24.304 1.00 50.38 83 GLY A N 1
ATOM 634 C CA . GLY A 1 83 ? 36.022 6.737 -24.422 1.00 50.38 83 GLY A CA 1
ATOM 635 C C . GLY A 1 83 ? 35.120 6.930 -25.632 1.00 50.38 83 GLY A C 1
ATOM 636 O O . GLY A 1 83 ? 35.562 6.738 -26.757 1.00 50.38 83 GLY A O 1
ATOM 637 N N . LYS A 1 84 ? 33.894 7.397 -25.386 1.00 37.94 84 LYS A N 1
ATOM 638 C CA . LYS A 1 84 ? 33.143 8.280 -26.284 1.00 37.94 84 LYS A CA 1
ATOM 639 C C . LYS A 1 84 ? 32.350 9.248 -25.411 1.00 37.94 84 LYS A C 1
ATOM 641 O O . LYS A 1 84 ? 31.525 8.831 -24.603 1.00 37.94 84 LYS A O 1
ATOM 646 N N . LYS A 1 85 ? 32.666 10.540 -25.522 1.00 46.75 85 LYS A N 1
ATOM 647 C CA . LYS A 1 85 ? 31.877 11.621 -24.929 1.00 46.75 85 LYS A CA 1
ATOM 648 C C . LYS A 1 85 ? 30.544 11.651 -25.672 1.00 46.75 85 LYS A C 1
ATOM 650 O O . LYS A 1 85 ? 30.514 12.070 -26.823 1.00 46.75 85 LYS A O 1
ATOM 655 N N . PHE A 1 86 ? 29.474 11.200 -25.033 1.00 35.47 86 PHE A N 1
ATOM 656 C CA . PHE A 1 86 ? 28.129 11.552 -25.463 1.00 35.47 86 PHE A CA 1
ATOM 657 C C . PHE A 1 86 ? 27.672 12.703 -24.579 1.00 35.47 86 PHE A C 1
ATOM 659 O O . PHE A 1 86 ? 27.569 12.579 -23.362 1.00 35.47 86 PHE A O 1
ATOM 666 N N . HIS A 1 87 ? 27.550 13.856 -25.224 1.00 36.97 87 HIS A N 1
ATOM 667 C CA . HIS A 1 87 ? 27.068 15.103 -24.663 1.00 36.97 87 HIS A CA 1
ATOM 668 C C . HIS A 1 87 ? 25.581 14.905 -24.340 1.00 36.97 87 HIS A C 1
ATOM 670 O O . HIS A 1 87 ? 24.768 14.756 -25.252 1.00 36.97 87 HIS A O 1
ATOM 676 N N . GLU A 1 88 ? 25.234 14.817 -23.056 1.00 38.16 88 GLU A N 1
ATOM 677 C CA . GLU A 1 88 ? 23.840 14.792 -22.613 1.00 38.16 88 GLU A CA 1
ATOM 678 C C . GLU A 1 88 ? 23.230 16.178 -22.848 1.00 38.16 88 GLU A C 1
ATOM 680 O O . GLU A 1 88 ? 23.450 17.110 -22.084 1.00 38.16 88 GLU A O 1
ATOM 685 N N . HIS A 1 89 ? 22.458 16.312 -23.923 1.00 46.12 89 HIS A N 1
ATOM 686 C CA . HIS A 1 89 ? 21.368 17.278 -24.000 1.00 46.12 89 HIS A CA 1
ATOM 687 C C . HIS A 1 89 ? 20.089 16.493 -24.254 1.00 46.12 89 HIS A C 1
ATOM 689 O O . HIS A 1 89 ? 19.687 16.284 -25.391 1.00 46.12 89 HIS A O 1
ATOM 695 N N . PHE A 1 90 ? 19.451 16.063 -23.174 1.00 36.00 90 PHE A N 1
ATOM 696 C CA . PHE A 1 90 ? 17.999 15.997 -23.149 1.00 36.00 90 PHE A CA 1
ATOM 697 C C . PHE A 1 90 ? 17.565 16.773 -21.920 1.00 36.00 90 PHE A C 1
ATOM 699 O O . PHE A 1 90 ? 17.518 16.260 -20.803 1.00 36.00 90 PHE A O 1
ATOM 706 N N . LEU A 1 91 ? 17.372 18.068 -22.174 1.00 36.88 91 LEU A N 1
ATOM 707 C CA . LEU A 1 91 ? 16.707 18.996 -21.286 1.00 36.88 91 LEU A CA 1
ATOM 708 C C . LEU A 1 91 ? 15.387 18.368 -20.833 1.00 36.88 91 LEU A C 1
ATOM 710 O O . LEU A 1 91 ? 14.493 18.084 -21.630 1.00 36.88 91 LEU A O 1
ATOM 714 N N . PHE A 1 92 ? 15.305 18.181 -19.523 1.00 45.88 92 PHE A N 1
ATOM 715 C CA . PHE A 1 92 ? 14.147 18.589 -18.748 1.00 45.88 92 PHE A CA 1
ATOM 716 C C . PHE A 1 92 ? 13.753 20.009 -19.190 1.00 45.88 92 PHE A C 1
ATOM 718 O O . PHE A 1 92 ? 14.327 20.973 -18.707 1.00 45.88 92 PHE A O 1
ATOM 725 N N . ASP A 1 93 ? 12.855 20.130 -20.162 1.00 36.31 93 ASP A N 1
ATOM 726 C CA . ASP A 1 93 ? 12.033 21.330 -20.331 1.00 36.31 93 ASP A CA 1
ATOM 727 C C . ASP A 1 93 ? 10.776 20.979 -21.127 1.00 36.31 93 ASP A C 1
ATOM 729 O O . ASP A 1 93 ? 10.712 21.050 -22.354 1.00 36.31 93 ASP A O 1
ATOM 733 N N . LEU A 1 94 ? 9.761 20.545 -20.385 1.00 39.53 94 LEU A N 1
ATOM 734 C CA . LEU A 1 94 ? 8.381 20.849 -20.726 1.00 39.53 94 LEU A CA 1
ATOM 735 C C . LEU A 1 94 ? 7.612 21.082 -19.420 1.00 39.53 94 LEU A C 1
ATOM 737 O O . LEU A 1 94 ? 6.836 20.227 -18.995 1.00 39.53 94 LEU A O 1
ATOM 741 N N . GLN A 1 95 ? 7.901 22.211 -18.765 1.00 34.00 95 GLN A N 1
ATOM 742 C CA . GLN A 1 95 ? 6.893 23.122 -18.212 1.00 34.00 95 GLN A CA 1
ATOM 743 C C . GLN A 1 95 ? 7.501 24.491 -17.906 1.00 34.00 95 GLN A C 1
ATOM 745 O O . GLN A 1 95 ? 8.483 24.530 -17.138 1.00 34.00 95 GLN A O 1
#